Protein AF-A0A9E2F2V8-F1 (afdb_monomer)

Structure (mmCIF, N/CA/C/O backbone):
data_AF-A0A9E2F2V8-F1
#
_entry.id   AF-A0A9E2F2V8-F1
#
loop_
_atom_site.group_PDB
_atom_site.id
_atom_site.type_symbol
_atom_site.label_atom_id
_atom_site.label_alt_id
_atom_site.label_comp_id
_atom_site.label_asym_id
_atom_site.label_entity_id
_atom_site.label_seq_id
_atom_site.pdbx_PDB_ins_code
_atom_site.Cartn_x
_atom_site.Cartn_y
_atom_site.Cartn_z
_atom_site.occupancy
_atom_site.B_iso_or_equiv
_atom_site.auth_seq_id
_atom_site.auth_comp_id
_atom_site.auth_asym_id
_atom_site.auth_atom_id
_atom_site.pdbx_PDB_model_num
ATOM 1 N N . MET A 1 1 ? -25.461 7.984 -14.577 1.00 37.03 1 MET A N 1
ATOM 2 C CA . MET A 1 1 ? -24.268 8.837 -14.387 1.00 37.03 1 MET A CA 1
ATOM 3 C C . MET A 1 1 ? -23.137 7.907 -13.995 1.00 37.03 1 MET A C 1
ATOM 5 O O . MET A 1 1 ? -23.417 7.037 -13.178 1.00 37.03 1 MET A O 1
ATOM 9 N N . PRO A 1 2 ? -21.943 7.967 -14.606 1.00 44.06 2 PRO A N 1
ATOM 10 C CA . PRO A 1 2 ? -20.843 7.149 -14.121 1.00 44.06 2 PRO A CA 1
ATOM 11 C C . PRO A 1 2 ? -20.546 7.614 -12.697 1.00 44.06 2 PRO A C 1
ATOM 13 O O . PRO A 1 2 ? -20.349 8.803 -12.476 1.00 44.06 2 PRO A O 1
ATOM 16 N N . GLU A 1 3 ? -20.622 6.690 -11.750 1.00 52.38 3 GLU A N 1
ATOM 17 C CA . GLU A 1 3 ? -20.303 6.911 -10.344 1.00 52.38 3 GLU A CA 1
ATOM 18 C C . GLU A 1 3 ? -18.912 7.556 -10.260 1.00 52.38 3 GLU A C 1
ATOM 20 O O . GLU A 1 3 ? -17.922 6.991 -10.742 1.00 52.38 3 GLU A O 1
ATOM 25 N N . GLU A 1 4 ? -18.857 8.796 -9.775 1.00 61.03 4 GLU A N 1
ATOM 26 C CA . GLU A 1 4 ? -17.616 9.553 -9.667 1.00 61.03 4 GLU A CA 1
ATOM 27 C C . GLU A 1 4 ? -16.721 8.824 -8.665 1.00 61.03 4 GLU A C 1
ATOM 29 O O . GLU A 1 4 ? -17.039 8.687 -7.485 1.00 61.03 4 GLU A O 1
ATOM 34 N N . LYS A 1 5 ? -15.643 8.220 -9.169 1.00 73.88 5 LYS A N 1
ATOM 35 C CA . LYS A 1 5 ? -14.794 7.354 -8.352 1.00 73.88 5 LYS A CA 1
ATOM 36 C C . LYS A 1 5 ? -14.046 8.217 -7.340 1.00 73.88 5 LYS A C 1
ATOM 38 O O . LYS A 1 5 ? -13.380 9.163 -7.747 1.00 73.88 5 LYS A O 1
ATOM 43 N N . SER A 1 6 ? -14.097 7.827 -6.064 1.00 86.50 6 SER A N 1
ATOM 44 C CA . SER A 1 6 ? -13.379 8.491 -4.965 1.00 86.50 6 SER A CA 1
ATOM 45 C C . SER A 1 6 ? -11.910 8.793 -5.328 1.00 86.50 6 SER A C 1
ATOM 47 O O . SER A 1 6 ? -11.270 7.982 -6.017 1.00 86.50 6 SER A O 1
ATOM 49 N N . PRO A 1 7 ? -11.355 9.939 -4.896 1.00 93.69 7 PRO A N 1
ATOM 50 C CA . PRO A 1 7 ? -9.975 10.304 -5.192 1.00 93.69 7 PRO A CA 1
ATOM 51 C C . PRO A 1 7 ? -8.946 9.376 -4.541 1.00 93.69 7 PRO A C 1
ATOM 53 O O . PRO A 1 7 ? -9.197 8.712 -3.534 1.00 93.69 7 PRO A O 1
ATOM 56 N N . TYR A 1 8 ? -7.741 9.355 -5.113 1.00 96.75 8 TYR A N 1
ATOM 57 C CA . TYR A 1 8 ? -6.613 8.619 -4.551 1.00 96.75 8 TYR A CA 1
ATOM 58 C C . TYR A 1 8 ? -5.894 9.446 -3.491 1.00 96.75 8 TYR A C 1
ATOM 60 O O . TYR A 1 8 ? -5.392 10.525 -3.789 1.00 96.75 8 TYR A O 1
ATOM 68 N N . ILE A 1 9 ? -5.755 8.913 -2.277 1.00 96.81 9 ILE A N 1
ATOM 69 C CA . ILE A 1 9 ? -5.168 9.650 -1.146 1.00 96.81 9 ILE A CA 1
ATOM 70 C C . ILE A 1 9 ? -3.731 10.124 -1.413 1.00 96.81 9 ILE A C 1
ATOM 72 O O . ILE A 1 9 ? -3.330 11.191 -0.958 1.00 96.81 9 ILE A O 1
ATOM 76 N N . GLN A 1 10 ? -2.960 9.367 -2.201 1.00 96.75 10 GLN A N 1
ATOM 77 C CA . GLN A 1 10 ? -1.570 9.681 -2.542 1.00 96.75 10 GLN A CA 1
ATOM 78 C C . GLN A 1 10 ? -1.414 10.977 -3.348 1.00 96.75 10 GLN A C 1
ATOM 80 O O . GLN A 1 10 ? -0.355 11.615 -3.298 1.00 96.75 10 GLN A O 1
ATOM 85 N N . ASP A 1 11 ? -2.456 11.382 -4.075 1.00 95.12 11 ASP A N 1
ATOM 86 C CA . ASP A 1 11 ? -2.439 12.615 -4.860 1.00 95.12 11 ASP A CA 1
ATOM 87 C C . ASP A 1 11 ? -2.514 13.860 -3.948 1.00 95.12 11 ASP A C 1
ATOM 89 O O . ASP A 1 11 ? -2.055 14.929 -4.340 1.00 95.12 11 ASP A O 1
ATOM 93 N N . TYR A 1 12 ? -2.953 13.687 -2.694 1.00 94.69 12 TYR A N 1
ATOM 94 C CA . TYR A 1 12 ? -3.177 14.750 -1.704 1.00 94.69 12 TYR A CA 1
ATOM 95 C C . TYR A 1 12 ? -2.123 14.792 -0.591 1.00 94.69 12 TYR A C 1
ATOM 97 O O . TYR A 1 12 ? -2.220 15.594 0.337 1.00 94.69 12 TYR A O 1
ATOM 105 N N . TYR A 1 13 ? -1.091 13.946 -0.656 1.00 94.12 13 TYR A N 1
ATOM 106 C CA . TYR A 1 13 ? 0.046 14.065 0.258 1.00 94.12 13 TYR A CA 1
ATOM 107 C C . TYR A 1 13 ? 0.843 15.344 -0.023 1.00 94.12 13 TYR A C 1
ATOM 109 O O . TYR A 1 13 ? 1.101 15.673 -1.184 1.00 94.12 13 TYR A O 1
ATOM 117 N N . ALA A 1 14 ? 1.316 16.019 1.025 1.00 92.38 14 ALA A N 1
ATOM 118 C CA . ALA A 1 14 ? 2.299 17.086 0.869 1.00 92.38 14 ALA A CA 1
ATOM 119 C C . ALA A 1 14 ? 3.548 16.584 0.124 1.00 92.38 14 ALA A C 1
ATOM 121 O O . ALA A 1 14 ? 3.914 15.406 0.199 1.00 92.38 14 ALA A O 1
ATOM 122 N N . GLU A 1 15 ? 4.186 17.475 -0.636 1.00 92.44 15 GLU A N 1
ATOM 123 C CA . GLU A 1 15 ? 5.272 17.119 -1.557 1.00 92.44 15 GLU A CA 1
ATOM 124 C C . GLU A 1 15 ? 6.441 16.425 -0.854 1.00 92.44 15 GLU A C 1
ATOM 126 O O . GLU A 1 15 ? 6.948 15.422 -1.351 1.00 92.44 15 GLU A O 1
ATOM 131 N N . ASN A 1 16 ? 6.813 16.874 0.346 1.00 90.88 16 ASN A N 1
ATOM 132 C CA . ASN A 1 16 ? 7.867 16.261 1.160 1.00 90.88 16 ASN A CA 1
ATOM 133 C C . ASN A 1 16 ? 7.583 14.789 1.533 1.00 90.88 16 ASN A C 1
ATOM 135 O O . ASN A 1 16 ? 8.516 14.023 1.757 1.00 90.88 16 ASN A O 1
ATOM 139 N N . PHE A 1 17 ? 6.320 14.353 1.542 1.00 91.31 17 PHE A N 1
ATOM 140 C CA . PHE A 1 17 ? 5.927 12.965 1.817 1.00 91.31 17 PHE A CA 1
ATOM 141 C C . PHE A 1 17 ? 5.608 12.136 0.570 1.00 91.31 17 PHE A C 1
ATOM 143 O O . PHE A 1 17 ? 5.338 10.934 0.671 1.00 91.31 17 PHE A O 1
ATOM 150 N N . ALA A 1 18 ? 5.657 12.745 -0.612 1.00 94.19 18 ALA A N 1
ATOM 151 C CA . ALA A 1 18 ? 5.182 12.159 -1.857 1.00 94.19 18 ALA A CA 1
ATOM 152 C C . ALA A 1 18 ? 6.262 11.396 -2.655 1.00 94.19 18 ALA A C 1
ATOM 154 O O . ALA A 1 18 ? 6.097 11.173 -3.853 1.00 94.19 18 ALA A O 1
ATOM 155 N N . TRP A 1 19 ? 7.336 10.948 -1.993 1.00 96.19 19 TRP A N 1
ATOM 156 C CA . TRP A 1 19 ? 8.531 10.341 -2.614 1.00 96.19 19 TRP A CA 1
ATOM 157 C C . TRP A 1 19 ? 8.702 8.833 -2.372 1.00 96.19 19 TRP A C 1
ATOM 159 O O . TRP A 1 19 ? 9.666 8.231 -2.845 1.00 96.19 19 TRP A O 1
ATOM 169 N N . CYS A 1 20 ? 7.787 8.198 -1.633 1.00 97.25 20 CYS A N 1
ATOM 170 C CA . CYS A 1 20 ? 7.844 6.761 -1.349 1.00 97.25 20 CYS A CA 1
ATOM 171 C C . CYS A 1 20 ? 8.018 5.933 -2.637 1.00 97.25 20 CYS A C 1
ATOM 173 O O . CYS A 1 20 ? 7.282 6.140 -3.599 1.00 97.25 20 CYS A O 1
ATOM 175 N N . TYR A 1 21 ? 8.935 4.958 -2.631 1.00 98.00 21 TYR A N 1
ATOM 176 C CA . TYR A 1 21 ? 9.145 4.063 -3.776 1.00 98.00 21 TYR A CA 1
ATOM 177 C C . TYR A 1 21 ? 7.866 3.320 -4.182 1.00 98.00 21 TYR A C 1
ATOM 179 O O . TYR A 1 21 ? 7.619 3.118 -5.362 1.00 98.00 21 TYR A O 1
ATOM 187 N N . GLY A 1 22 ? 7.013 2.946 -3.227 1.00 98.12 22 GLY A N 1
ATOM 188 C CA . GLY A 1 22 ? 5.760 2.267 -3.539 1.00 98.12 22 GLY A CA 1
ATOM 189 C C . GLY A 1 22 ? 4.655 3.211 -4.015 1.00 98.12 22 GLY A C 1
ATOM 190 O O . GLY A 1 22 ? 4.096 3.003 -5.083 1.00 98.12 22 GLY A O 1
ATOM 191 N N . CYS A 1 23 ? 4.318 4.252 -3.252 1.00 97.94 23 CYS A N 1
ATOM 192 C CA . CYS A 1 23 ? 3.099 5.044 -3.481 1.00 97.94 23 CYS A CA 1
ATOM 193 C C . CYS A 1 23 ? 3.328 6.539 -3.758 1.00 97.94 23 CYS A C 1
ATOM 195 O O . CYS A 1 23 ? 2.373 7.285 -3.959 1.00 97.94 23 CYS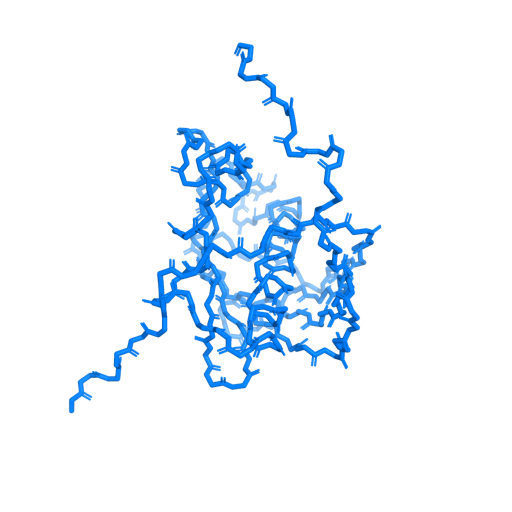 A O 1
ATOM 197 N N . GLY A 1 24 ? 4.578 7.005 -3.756 1.00 97.12 24 GLY A N 1
ATOM 198 C CA . GLY A 1 24 ? 4.902 8.415 -3.943 1.00 97.12 24 GLY A CA 1
ATOM 199 C C . GLY A 1 24 ? 4.675 8.873 -5.381 1.00 97.12 24 GLY A C 1
ATOM 200 O O . GLY A 1 24 ? 5.252 8.306 -6.305 1.00 97.12 24 GLY A O 1
ATOM 201 N N . ARG A 1 25 ? 3.864 9.918 -5.590 1.00 96.62 25 ARG A N 1
ATOM 202 C CA . ARG A 1 25 ? 3.621 10.482 -6.932 1.00 96.62 25 ARG A CA 1
ATOM 203 C C . ARG A 1 25 ? 4.836 11.209 -7.520 1.00 96.62 25 ARG A C 1
ATOM 205 O O . ARG A 1 25 ? 4.904 11.357 -8.731 1.00 96.62 25 ARG A O 1
ATOM 212 N N . LEU A 1 26 ? 5.773 11.658 -6.680 1.00 97.38 26 LEU A N 1
ATOM 213 C CA . LEU A 1 26 ? 6.957 12.413 -7.102 1.00 97.38 26 LEU A CA 1
ATOM 214 C C . LEU A 1 26 ? 8.187 11.526 -7.341 1.00 97.38 26 LEU A C 1
ATOM 216 O O . LEU A 1 26 ? 9.189 12.016 -7.846 1.00 97.38 26 LEU A O 1
ATOM 220 N N . ASN A 1 27 ? 8.136 10.230 -7.014 1.00 97.81 27 ASN A N 1
ATOM 221 C CA . ASN A 1 27 ? 9.266 9.329 -7.245 1.00 97.81 27 ASN A CA 1
ATOM 222 C C . ASN A 1 27 ? 9.275 8.819 -8.698 1.00 97.81 27 ASN A C 1
ATOM 224 O O . ASN A 1 27 ? 8.472 7.944 -9.002 1.00 97.81 27 ASN A O 1
ATOM 228 N N . PRO A 1 28 ? 10.186 9.262 -9.584 1.00 97.00 28 PRO A N 1
ATOM 229 C CA . PRO A 1 28 ? 10.155 8.898 -11.008 1.00 97.00 28 PRO A CA 1
ATOM 230 C C . PRO A 1 28 ? 10.386 7.403 -11.279 1.00 97.00 28 PRO A C 1
ATOM 232 O O . PRO A 1 28 ? 10.096 6.916 -12.369 1.00 97.00 28 PRO A O 1
ATOM 235 N N . HIS A 1 29 ? 10.912 6.668 -10.298 1.00 95.88 29 HIS A N 1
ATOM 236 C CA . HIS A 1 29 ? 11.156 5.229 -10.384 1.00 95.88 29 HIS A CA 1
ATOM 237 C C . HIS A 1 29 ? 10.164 4.412 -9.548 1.00 95.88 29 HIS A C 1
ATOM 239 O O . HIS A 1 29 ? 10.308 3.191 -9.439 1.00 95.88 29 HIS A O 1
ATOM 245 N N . GLY A 1 30 ? 9.173 5.075 -8.949 1.00 96.69 30 GLY A N 1
ATOM 246 C CA . GLY A 1 30 ? 8.227 4.458 -8.042 1.00 96.69 30 GLY A CA 1
ATOM 247 C C . GLY A 1 30 ? 7.253 3.498 -8.724 1.00 96.69 30 GLY A C 1
ATOM 248 O O . GLY A 1 30 ? 7.081 3.467 -9.943 1.00 96.69 30 GLY A O 1
ATOM 249 N N . LEU A 1 31 ? 6.587 2.697 -7.900 1.00 98.12 31 LEU A N 1
ATOM 250 C CA . LEU A 1 31 ? 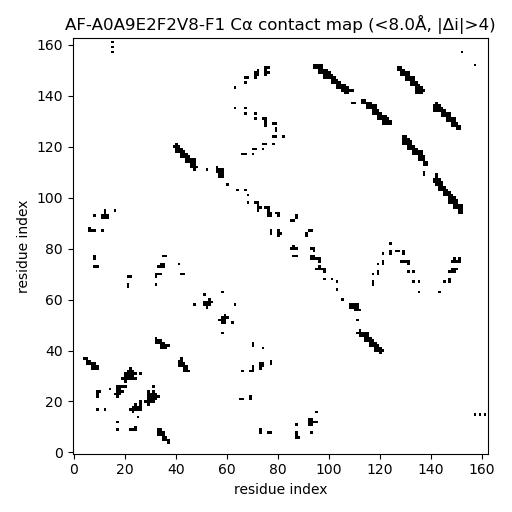5.493 1.817 -8.307 1.00 98.12 31 LEU A CA 1
ATOM 251 C C . LEU A 1 31 ? 4.177 2.596 -8.459 1.00 98.12 31 LEU A C 1
ATOM 253 O O . LEU A 1 31 ? 3.276 2.139 -9.152 1.00 98.12 31 LEU A O 1
ATOM 257 N N . HIS A 1 32 ? 4.080 3.778 -7.843 1.00 98.25 32 HIS A N 1
ATOM 258 C CA . HIS A 1 32 ? 2.922 4.673 -7.882 1.00 98.25 32 HIS A CA 1
ATOM 259 C C . HIS A 1 32 ? 1.595 3.998 -7.511 1.00 98.25 32 HIS A C 1
ATOM 261 O O . HIS A 1 32 ? 0.560 4.227 -8.137 1.00 98.25 32 HIS A O 1
ATOM 267 N N . PHE A 1 33 ? 1.610 3.172 -6.466 1.00 98.62 33 PHE A N 1
ATOM 268 C CA . PHE A 1 33 ? 0.395 2.599 -5.903 1.00 98.62 33 PHE A CA 1
ATOM 269 C C . PHE A 1 33 ? -0.571 3.694 -5.460 1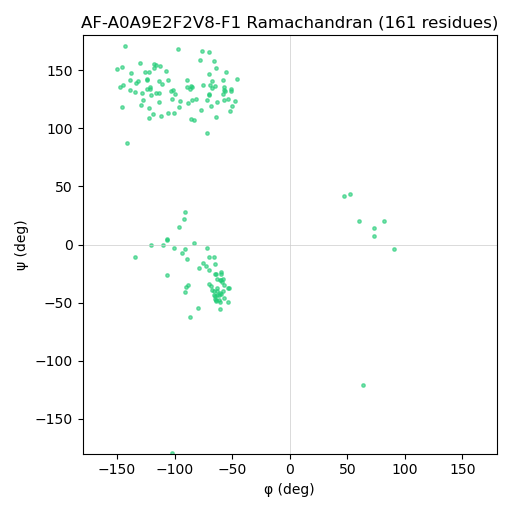.00 98.62 33 PHE A C 1
ATOM 271 O O . PHE A 1 33 ? -0.201 4.596 -4.706 1.00 98.62 33 PHE A O 1
ATOM 278 N N . LYS A 1 34 ? -1.826 3.573 -5.895 1.00 98.12 34 LYS A N 1
ATOM 279 C CA . LYS A 1 34 ? -2.892 4.516 -5.572 1.00 98.12 34 LYS A CA 1
ATOM 280 C C . LYS A 1 34 ? -4.039 3.825 -4.846 1.00 98.12 34 LYS A C 1
ATOM 282 O O . LYS A 1 34 ? -4.540 2.795 -5.294 1.00 98.12 34 LYS A O 1
ATOM 287 N N . THR A 1 35 ? -4.449 4.382 -3.716 1.00 98.62 35 THR A N 1
ATOM 288 C CA . THR A 1 35 ? -5.465 3.830 -2.815 1.00 98.62 35 THR A CA 1
ATOM 289 C C . THR A 1 35 ? -6.595 4.828 -2.665 1.00 98.62 35 THR A C 1
ATOM 291 O O . THR A 1 35 ? -6.351 6.016 -2.468 1.00 98.62 35 THR A O 1
ATOM 294 N N . ARG A 1 36 ? -7.829 4.346 -2.762 1.00 98.00 36 ARG A N 1
ATOM 295 C CA . ARG A 1 36 ? -9.051 5.138 -2.575 1.00 98.00 36 ARG A CA 1
ATOM 296 C C . ARG A 1 36 ? -10.114 4.313 -1.867 1.00 98.00 36 ARG A C 1
ATOM 298 O O . ARG A 1 36 ? -9.953 3.096 -1.753 1.00 98.00 36 ARG A O 1
ATOM 305 N N . TRP A 1 37 ? -11.204 4.955 -1.463 1.00 97.75 37 TRP A N 1
ATOM 306 C CA . TRP A 1 37 ? -12.416 4.251 -1.052 1.00 97.75 37 TRP A CA 1
ATOM 307 C C . TRP A 1 37 ? -13.111 3.580 -2.248 1.00 97.75 37 TRP A C 1
ATOM 309 O O . TRP A 1 37 ? -13.085 4.090 -3.371 1.00 97.75 37 TRP A O 1
ATOM 319 N N . ASP A 1 38 ? -13.731 2.436 -1.984 1.00 96.62 38 ASP A N 1
ATOM 320 C CA . ASP A 1 38 ? -14.640 1.692 -2.857 1.00 96.62 38 ASP A CA 1
ATOM 321 C C . ASP A 1 38 ? -15.767 1.135 -1.971 1.00 96.62 38 ASP A C 1
ATOM 323 O O . ASP A 1 38 ? -15.651 0.065 -1.368 1.00 96.62 38 ASP A O 1
ATOM 327 N N . GLY A 1 39 ? -16.816 1.942 -1.782 1.00 94.50 39 GLY A N 1
ATOM 328 C CA . GLY A 1 39 ? -17.834 1.701 -0.759 1.00 94.50 39 GLY A CA 1
ATOM 329 C C . GLY A 1 39 ? -17.251 1.771 0.658 1.00 94.50 39 GLY A C 1
ATOM 330 O O . GLY A 1 39 ? -16.710 2.799 1.070 1.00 94.50 39 GLY A O 1
ATOM 331 N N . GLU A 1 40 ? -17.377 0.677 1.410 1.00 94.31 40 GLU A N 1
ATOM 332 C CA . GLU A 1 40 ? -16.836 0.543 2.772 1.00 94.31 40 GLU A CA 1
ATOM 333 C C . GLU A 1 40 ? -15.400 -0.008 2.806 1.00 94.31 40 GLU A C 1
ATOM 335 O O . GLU A 1 40 ? -14.731 0.055 3.840 1.00 94.31 40 GLU A O 1
ATOM 340 N N . GLU A 1 41 ? -14.908 -0.532 1.680 1.00 97.94 41 GLU A N 1
ATOM 341 C CA . GLU A 1 41 ? -13.543 -1.031 1.541 1.00 97.94 41 GLU A CA 1
ATOM 342 C C . GLU A 1 41 ? -12.642 0.031 0.898 1.00 97.94 41 GLU A C 1
ATOM 344 O O . GLU A 1 41 ? -13.079 1.044 0.353 1.00 97.94 41 GLU A O 1
ATOM 349 N N . THR A 1 42 ? -11.341 -0.212 0.950 1.00 98.62 42 THR A N 1
ATOM 350 C CA . THR A 1 42 ? -10.345 0.537 0.184 1.00 98.62 42 THR A CA 1
ATOM 351 C C . THR A 1 42 ? -9.820 -0.331 -0.944 1.00 98.62 42 THR A C 1
ATOM 353 O O . THR A 1 42 ? -9.736 -1.548 -0.800 1.00 98.62 42 THR A O 1
ATOM 356 N N . VAL A 1 43 ? -9.438 0.279 -2.066 1.00 98.69 43 VAL A N 1
ATOM 357 C CA . VAL A 1 43 ? -8.938 -0.456 -3.234 1.00 98.69 43 VAL A CA 1
ATOM 358 C C . VAL A 1 43 ? -7.664 0.161 -3.802 1.00 98.69 43 VAL A C 1
ATOM 360 O O . VAL A 1 43 ? -7.547 1.382 -3.936 1.00 98.69 43 VAL A O 1
ATOM 363 N N . THR A 1 44 ? -6.718 -0.695 -4.184 1.00 98.75 44 THR A N 1
ATOM 364 C CA . THR A 1 44 ? -5.576 -0.356 -5.041 1.00 98.75 44 THR A CA 1
ATOM 365 C C . THR A 1 44 ? -5.498 -1.345 -6.189 1.00 98.75 44 THR A C 1
ATOM 367 O O . THR A 1 44 ? -5.508 -2.552 -5.971 1.00 98.75 44 THR A O 1
ATOM 370 N N . ARG A 1 45 ? -5.383 -0.834 -7.417 1.00 98.31 45 ARG A N 1
ATOM 371 C CA . ARG A 1 45 ? -5.165 -1.651 -8.614 1.00 98.31 45 ARG A CA 1
ATOM 372 C C . ARG A 1 45 ? -3.777 -1.411 -9.164 1.00 98.31 45 ARG A C 1
ATOM 374 O O . ARG A 1 45 ? -3.339 -0.263 -9.232 1.00 98.31 45 ARG A O 1
ATOM 381 N N . TYR A 1 46 ? -3.109 -2.479 -9.574 1.00 98.38 46 TYR A N 1
ATOM 382 C CA . TYR A 1 46 ? -1.757 -2.393 -10.097 1.00 98.38 46 TYR A CA 1
ATOM 383 C C . TYR A 1 46 ? -1.489 -3.436 -11.178 1.00 98.38 46 TYR A C 1
ATOM 385 O O . TYR A 1 46 ? -1.840 -4.599 -11.012 1.00 98.38 46 TYR A O 1
ATOM 393 N N . MET A 1 47 ? -0.846 -3.021 -12.269 1.00 97.69 47 MET A N 1
ATOM 394 C CA . MET A 1 47 ? -0.353 -3.918 -13.313 1.00 97.69 47 MET A CA 1
ATOM 395 C C . MET A 1 47 ? 1.155 -4.121 -13.104 1.00 97.69 47 MET A C 1
ATOM 397 O O . MET A 1 47 ? 1.914 -3.160 -13.256 1.00 97.69 47 MET A O 1
ATOM 401 N N . PRO A 1 48 ? 1.614 -5.333 -12.746 1.00 97.12 48 PRO A N 1
ATOM 402 C CA . PRO A 1 48 ? 3.035 -5.629 -12.621 1.00 97.12 48 PRO A CA 1
ATOM 403 C C . PRO A 1 48 ? 3.800 -5.353 -13.921 1.00 97.12 48 PRO A C 1
ATOM 405 O O . PRO A 1 48 ? 3.368 -5.745 -15.004 1.00 97.12 48 PRO A O 1
ATOM 408 N N . ARG A 1 49 ? 4.963 -4.703 -13.805 1.00 96.19 49 ARG A N 1
ATOM 409 C CA . ARG A 1 49 ? 5.916 -4.523 -14.909 1.00 96.19 49 ARG A CA 1
ATOM 410 C C . ARG A 1 49 ? 6.723 -5.809 -15.147 1.00 96.19 49 ARG A C 1
ATOM 412 O O . ARG A 1 49 ? 6.854 -6.604 -14.214 1.00 96.19 49 ARG A O 1
ATOM 419 N N . PRO A 1 50 ? 7.317 -6.003 -16.340 1.00 95.19 50 PRO A N 1
ATOM 420 C CA . PRO A 1 50 ? 8.138 -7.179 -16.636 1.00 95.19 50 PRO A CA 1
ATOM 421 C C . PRO A 1 50 ? 9.276 -7.420 -15.634 1.00 95.19 50 PRO A C 1
ATOM 423 O O . PRO A 1 50 ? 9.518 -8.567 -15.25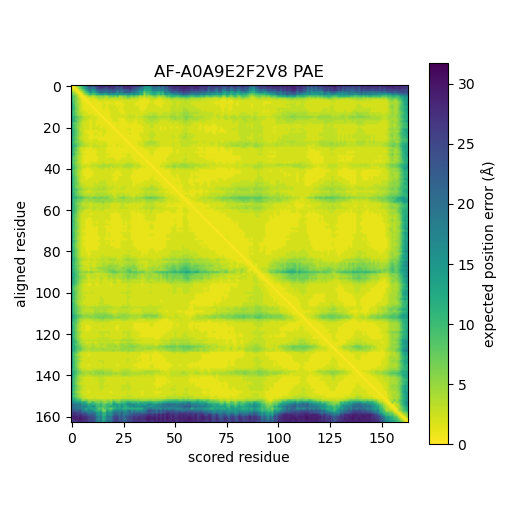9 1.00 95.19 50 PRO A O 1
ATOM 426 N N . GLU A 1 51 ? 9.928 -6.363 -15.132 1.00 95.75 51 GLU A N 1
ATOM 427 C CA . GLU A 1 51 ? 10.981 -6.494 -14.114 1.00 95.75 51 GLU A CA 1
ATOM 428 C C . GLU A 1 51 ? 10.484 -7.010 -12.751 1.00 95.75 51 GLU A C 1
ATOM 430 O O . GLU A 1 51 ? 11.291 -7.379 -11.904 1.00 95.75 51 GLU A O 1
ATOM 435 N N . HIS A 1 52 ? 9.168 -7.091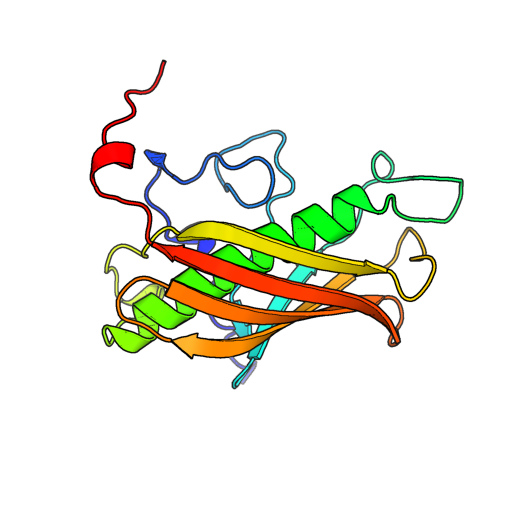 -12.525 1.00 97.06 52 HIS A N 1
ATOM 436 C CA . HIS A 1 52 ? 8.587 -7.640 -11.299 1.00 97.06 52 HIS A CA 1
ATOM 437 C C . HIS A 1 52 ? 8.312 -9.153 -11.383 1.00 97.06 52 HIS A C 1
ATOM 439 O O . HIS A 1 52 ? 7.427 -9.681 -10.701 1.00 97.06 52 HIS A O 1
ATOM 445 N N . THR A 1 53 ? 9.087 -9.865 -12.191 1.00 96.62 53 THR A N 1
ATOM 446 C CA . THR A 1 53 ? 9.012 -11.321 -12.337 1.00 96.62 53 THR A CA 1
ATOM 447 C C . THR A 1 53 ? 9.855 -12.017 -11.262 1.00 96.62 53 THR A C 1
ATOM 449 O O . THR A 1 53 ? 10.987 -11.614 -11.015 1.00 96.62 53 THR A O 1
ATOM 452 N N . ALA A 1 54 ? 9.335 -13.078 -10.636 1.00 95.75 54 ALA A N 1
ATOM 453 C CA . ALA A 1 54 ? 10.149 -13.998 -9.825 1.00 95.75 54 ALA A CA 1
ATOM 454 C C . ALA A 1 54 ? 10.759 -15.098 -10.699 1.00 95.75 54 ALA A C 1
ATOM 456 O O . ALA A 1 54 ? 11.972 -15.209 -10.832 1.00 95.75 54 ALA A O 1
ATOM 457 N N . ILE A 1 55 ? 9.888 -15.895 -11.314 1.00 94.06 55 ILE A N 1
ATOM 458 C CA . ILE A 1 55 ? 10.208 -16.891 -12.339 1.00 94.06 55 ILE A CA 1
ATOM 459 C C . ILE A 1 55 ? 9.252 -16.671 -13.517 1.00 94.06 55 ILE A C 1
ATOM 461 O O . ILE A 1 55 ? 8.181 -16.093 -13.304 1.00 94.06 55 ILE A O 1
ATOM 465 N N . PRO A 1 56 ? 9.597 -17.095 -14.747 1.00 94.75 56 PRO A N 1
ATOM 466 C CA . PRO A 1 56 ? 8.766 -16.841 -15.921 1.00 94.75 56 PRO A CA 1
ATOM 467 C C . PRO A 1 56 ? 7.288 -17.183 -15.686 1.00 94.75 56 PRO A C 1
ATOM 469 O O . PRO A 1 56 ? 6.955 -18.303 -15.303 1.00 94.75 56 PRO A O 1
ATOM 472 N N . GLY A 1 57 ? 6.413 -16.195 -15.894 1.00 95.25 57 GLY A N 1
ATOM 473 C CA . GLY A 1 57 ? 4.966 -16.322 -15.697 1.00 95.25 57 GLY A CA 1
ATOM 474 C C . GLY A 1 57 ? 4.442 -15.957 -14.304 1.00 95.25 57 GLY A C 1
ATOM 475 O O . GLY A 1 57 ? 3.225 -15.929 -14.137 1.00 95.25 57 GLY A O 1
ATOM 476 N N . PHE A 1 58 ? 5.300 -15.628 -13.329 1.00 97.81 58 PHE A N 1
ATOM 477 C CA . PHE A 1 58 ? 4.880 -15.334 -11.953 1.00 97.81 58 PHE A CA 1
ATOM 478 C C . PHE A 1 58 ? 5.496 -14.055 -11.379 1.00 97.81 58 PHE A C 1
ATOM 480 O O . PHE A 1 58 ? 6.683 -13.771 -11.551 1.00 97.81 58 PHE A O 1
ATOM 487 N N . VAL A 1 59 ? 4.684 -13.308 -10.632 1.00 97.88 59 VAL A N 1
ATOM 488 C CA . VAL A 1 59 ? 5.076 -12.065 -9.951 1.00 97.88 59 VAL A CA 1
ATOM 489 C C . VAL A 1 59 ? 5.922 -12.371 -8.713 1.00 97.88 59 VAL A C 1
ATOM 491 O O . VAL A 1 59 ? 5.586 -13.272 -7.942 1.00 97.88 59 VAL A O 1
ATOM 494 N N . TYR A 1 60 ? 7.001 -11.614 -8.476 1.00 97.56 60 TYR A N 1
ATOM 495 C CA . TYR A 1 60 ? 7.807 -11.802 -7.264 1.00 97.56 60 TYR A CA 1
ATOM 496 C C . TYR A 1 60 ? 7.063 -11.357 -6.000 1.00 97.56 60 TYR A C 1
ATOM 498 O O . TYR A 1 60 ? 6.430 -10.302 -5.957 1.00 97.56 60 TYR A O 1
ATOM 506 N N . GLY A 1 61 ? 7.174 -12.156 -4.934 1.00 97.88 61 GLY A N 1
ATOM 507 C CA . GLY A 1 61 ? 6.404 -11.955 -3.701 1.00 97.88 61 GLY A CA 1
ATOM 508 C C . GLY A 1 61 ? 6.648 -10.608 -3.017 1.00 97.88 61 GLY A C 1
ATOM 509 O O . GLY A 1 61 ? 5.733 -10.039 -2.426 1.00 97.88 61 GLY A O 1
ATOM 510 N N . GLY A 1 62 ? 7.848 -10.044 -3.153 1.00 98.31 62 GLY A N 1
ATOM 511 C CA . GLY A 1 62 ? 8.152 -8.724 -2.608 1.00 98.31 62 GLY A CA 1
ATOM 512 C C . GLY A 1 62 ? 7.317 -7.599 -3.234 1.00 98.31 62 GLY A C 1
ATOM 513 O O . GLY A 1 62 ? 6.980 -6.668 -2.515 1.00 98.31 62 GLY A O 1
ATOM 514 N N . LEU A 1 63 ? 6.888 -7.698 -4.504 1.00 98.56 63 LEU A N 1
ATOM 515 C CA . LEU A 1 63 ? 5.977 -6.713 -5.104 1.00 98.56 63 LEU A CA 1
ATOM 516 C C . LEU A 1 63 ? 4.617 -6.753 -4.415 1.00 98.56 63 LEU A C 1
ATOM 518 O O . LEU A 1 63 ? 4.036 -5.712 -4.127 1.00 98.56 63 LEU A O 1
ATOM 522 N N . LEU A 1 64 ? 4.114 -7.961 -4.152 1.00 98.69 64 LEU A N 1
ATOM 523 C CA . LEU A 1 64 ? 2.829 -8.170 -3.488 1.00 98.69 64 LEU A CA 1
ATOM 524 C C . LEU A 1 64 ? 2.882 -7.663 -2.044 1.00 98.69 64 LEU A C 1
ATOM 526 O O . LEU A 1 64 ? 1.949 -7.005 -1.594 1.00 98.69 64 LEU A O 1
ATOM 530 N N . ALA A 1 65 ? 3.997 -7.899 -1.345 1.00 98.75 65 ALA A N 1
ATOM 531 C CA . ALA A 1 65 ? 4.233 -7.332 -0.022 1.00 98.75 65 ALA A CA 1
ATOM 532 C C . ALA A 1 65 ? 4.311 -5.796 -0.065 1.00 98.75 65 ALA A C 1
ATOM 534 O O . ALA A 1 65 ? 3.680 -5.141 0.757 1.00 98.75 65 ALA A O 1
ATOM 535 N N . SER A 1 66 ? 5.004 -5.205 -1.048 1.00 98.69 66 SER A N 1
ATOM 536 C CA . SER A 1 66 ? 5.043 -3.746 -1.239 1.00 98.69 66 SER A CA 1
ATOM 537 C C . SER A 1 66 ? 3.670 -3.157 -1.571 1.00 98.69 66 SER A C 1
ATOM 539 O O . SER A 1 66 ? 3.337 -2.072 -1.095 1.00 98.69 66 SER A O 1
ATOM 541 N N . LEU A 1 67 ? 2.857 -3.863 -2.362 1.00 98.88 67 LEU A N 1
ATOM 542 C CA . LEU A 1 67 ? 1.480 -3.477 -2.651 1.00 98.88 67 LEU A CA 1
ATOM 543 C C . LEU A 1 67 ? 0.635 -3.501 -1.371 1.00 98.88 67 LEU A C 1
ATOM 545 O O . LEU A 1 67 ? -0.034 -2.512 -1.086 1.00 98.88 67 LEU A O 1
ATOM 549 N N . ALA A 1 68 ? 0.705 -4.574 -0.575 1.00 98.88 68 ALA A N 1
ATOM 550 C CA . ALA A 1 68 ? 0.010 -4.669 0.712 1.00 98.88 68 ALA A CA 1
ATOM 551 C C . ALA A 1 68 ? 0.446 -3.569 1.696 1.00 98.88 68 ALA A C 1
ATOM 553 O O . ALA A 1 68 ? -0.398 -2.955 2.347 1.00 98.88 68 ALA A O 1
ATOM 554 N N . ASP A 1 69 ? 1.746 -3.288 1.773 1.00 98.88 69 ASP A N 1
ATOM 555 C CA . ASP A 1 69 ? 2.334 -2.245 2.616 1.00 98.88 69 ASP A CA 1
ATOM 556 C C . ASP A 1 69 ? 1.799 -0.847 2.261 1.00 98.88 69 ASP A C 1
ATOM 558 O O . ASP A 1 69 ? 1.209 -0.132 3.077 1.00 98.88 69 ASP A O 1
ATOM 562 N N . CYS A 1 70 ? 1.938 -0.462 0.995 1.00 98.69 70 CYS A N 1
ATOM 563 C CA . CYS A 1 70 ? 1.505 0.850 0.534 1.00 98.69 70 CYS A CA 1
ATOM 564 C C . CYS A 1 70 ? -0.013 1.007 0.543 1.00 98.69 70 CYS A C 1
ATOM 566 O O . CYS A 1 70 ? -0.499 2.091 0.870 1.00 98.69 70 CYS A O 1
ATOM 568 N N . HIS A 1 71 ? -0.748 -0.062 0.236 1.00 98.88 71 HIS A N 1
ATOM 569 C CA . HIS A 1 71 ? -2.194 -0.094 0.392 1.00 98.88 71 HIS A CA 1
ATOM 570 C C . HIS A 1 71 ? -2.579 0.130 1.858 1.00 98.88 71 HIS A C 1
ATOM 572 O O . HIS A 1 71 ? -3.334 1.050 2.136 1.00 98.88 71 HIS A O 1
ATOM 578 N N . THR A 1 72 ? -1.963 -0.589 2.804 1.00 98.81 72 THR A N 1
ATOM 579 C CA . THR A 1 72 ? -2.191 -0.419 4.251 1.00 98.81 72 THR A CA 1
ATOM 580 C C . THR A 1 72 ? -1.999 1.032 4.692 1.00 98.81 72 THR A C 1
ATOM 582 O O . THR A 1 72 ? -2.864 1.593 5.364 1.00 98.81 72 THR A O 1
ATOM 585 N N . THR A 1 73 ? -0.893 1.681 4.308 1.00 98.50 73 THR A N 1
ATOM 586 C CA . THR A 1 73 ? -0.660 3.083 4.707 1.00 98.50 73 THR A CA 1
ATOM 587 C C . THR A 1 73 ? -1.605 4.068 4.024 1.00 98.50 73 THR A C 1
ATOM 589 O O . THR A 1 73 ? -1.991 5.053 4.652 1.00 98.50 73 THR A O 1
ATOM 592 N N . GLY A 1 74 ? -2.003 3.811 2.774 1.00 98.38 74 GLY A N 1
ATOM 593 C CA . GLY A 1 74 ? -3.023 4.592 2.073 1.00 98.38 74 GLY A CA 1
ATOM 594 C C . GLY A 1 74 ? -4.398 4.462 2.732 1.00 98.38 74 GLY A C 1
ATOM 595 O O . GLY A 1 74 ? -5.044 5.466 3.018 1.00 98.38 74 GLY A O 1
ATOM 596 N N . SER A 1 75 ? -4.812 3.240 3.060 1.00 98.69 75 SER A N 1
ATOM 597 C CA . SER A 1 75 ? -6.059 2.952 3.770 1.00 98.69 75 SER A CA 1
ATOM 598 C C . SER A 1 75 ? -6.065 3.554 5.173 1.00 98.69 75 SER A C 1
ATOM 600 O O . SER A 1 75 ? -7.059 4.147 5.583 1.00 98.69 75 SER A O 1
ATOM 602 N N . GLY A 1 76 ? -4.938 3.492 5.889 1.00 98.38 76 GLY A N 1
ATOM 603 C CA . GLY A 1 76 ? -4.772 4.166 7.176 1.00 98.38 76 GLY A CA 1
ATOM 604 C C . GLY A 1 76 ? -4.917 5.685 7.074 1.00 98.38 76 GLY A C 1
ATOM 605 O O . GLY A 1 76 ? -5.614 6.292 7.883 1.00 98.38 76 GLY A O 1
ATOM 606 N N . ALA A 1 77 ? -4.316 6.301 6.052 1.00 97.69 77 ALA A N 1
ATOM 607 C CA . ALA A 1 77 ? -4.465 7.729 5.792 1.00 97.69 77 ALA A CA 1
ATOM 608 C C .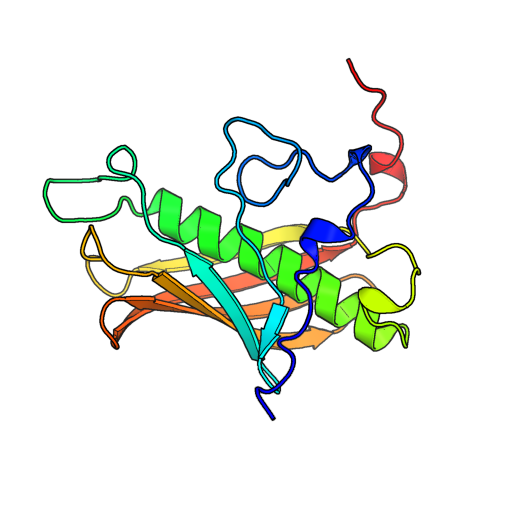 ALA A 1 77 ? -5.926 8.111 5.499 1.00 97.69 77 ALA A C 1
ATOM 610 O O . ALA A 1 77 ? -6.451 9.026 6.131 1.00 97.69 77 ALA A O 1
ATOM 611 N N . LEU A 1 78 ? -6.600 7.368 4.616 1.00 97.94 78 LEU A N 1
ATOM 612 C CA . LEU A 1 78 ? -8.021 7.554 4.305 1.00 97.94 78 LEU A CA 1
ATOM 613 C C . LEU A 1 78 ? -8.905 7.434 5.552 1.00 97.94 78 LEU A C 1
ATOM 615 O O . LEU A 1 78 ? -9.766 8.282 5.781 1.00 97.94 78 LEU A O 1
ATOM 619 N N . ALA A 1 79 ? -8.681 6.407 6.374 1.00 98.06 79 ALA A N 1
ATOM 620 C CA . ALA A 1 79 ? -9.452 6.165 7.588 1.00 98.06 79 ALA A CA 1
ATOM 621 C C . ALA A 1 79 ? -9.260 7.275 8.629 1.00 98.06 79 ALA A C 1
ATOM 623 O O . ALA A 1 79 ? -10.240 7.750 9.197 1.00 98.06 79 ALA A O 1
ATOM 624 N N . LEU A 1 80 ? -8.022 7.728 8.854 1.00 97.19 80 LEU A N 1
ATOM 625 C CA . LEU A 1 80 ? -7.742 8.823 9.789 1.00 97.19 80 LEU A CA 1
ATOM 626 C C . LEU A 1 80 ? -8.305 10.158 9.302 1.00 97.19 80 LEU A C 1
ATOM 628 O O . LEU A 1 80 ? -8.806 10.932 10.112 1.00 97.19 80 LEU A O 1
ATOM 632 N N . HIS A 1 81 ? -8.228 10.432 8.000 1.00 95.69 81 HIS A N 1
ATOM 633 C CA . HIS A 1 81 ? -8.781 11.654 7.424 1.00 95.69 81 HIS A CA 1
ATOM 634 C C . HIS A 1 81 ? -10.307 11.681 7.580 1.00 95.69 81 HIS A C 1
ATOM 636 O O . HIS A 1 81 ? -10.852 12.629 8.144 1.00 95.69 81 HIS A O 1
ATOM 642 N N . LYS A 1 82 ? -10.974 10.567 7.237 1.00 95.69 82 LYS A N 1
ATOM 643 C CA . LYS A 1 82 ? -12.420 10.394 7.423 1.00 95.69 82 LYS A CA 1
ATOM 644 C C . LYS A 1 82 ? -12.834 10.491 8.893 1.00 95.69 82 LYS A C 1
ATOM 646 O O . LYS A 1 82 ? -13.827 11.138 9.202 1.00 95.69 82 LYS A O 1
ATOM 651 N N . ALA A 1 83 ? -12.069 9.895 9.810 1.00 95.44 83 ALA A N 1
ATOM 652 C CA . ALA A 1 83 ? -12.327 9.982 11.251 1.00 95.44 83 ALA A CA 1
ATOM 653 C C . ALA A 1 83 ? -12.170 11.409 11.807 1.00 95.44 83 ALA A C 1
ATOM 655 O O . ALA A 1 83 ? -12.803 11.745 12.805 1.00 95.44 83 ALA A O 1
ATOM 656 N N . ALA A 1 84 ? -11.363 12.252 11.157 1.00 94.19 84 ALA A N 1
ATOM 657 C CA . ALA A 1 84 ? -11.253 13.677 11.457 1.00 94.19 84 ALA A CA 1
ATOM 658 C C . ALA A 1 84 ? -12.354 14.529 10.792 1.00 94.19 84 ALA A C 1
ATOM 660 O O . ALA A 1 84 ? -12.357 15.743 10.967 1.00 94.19 84 ALA A O 1
ATOM 661 N N . GLY A 1 85 ? -13.289 13.914 10.058 1.00 95.12 85 GLY A N 1
ATOM 662 C CA . GLY A 1 85 ? -14.374 14.611 9.367 1.00 95.12 85 GLY A CA 1
ATOM 663 C C . GLY A 1 85 ? -13.980 15.203 8.014 1.00 95.12 85 GLY A C 1
ATOM 664 O O . GLY A 1 85 ? -14.669 16.105 7.549 1.00 95.12 85 GLY A O 1
ATOM 665 N N . HIS A 1 86 ? -12.897 14.713 7.402 1.00 94.62 86 HIS A N 1
ATOM 666 C CA . HIS A 1 86 ? -12.387 15.212 6.126 1.00 94.62 86 HIS A CA 1
ATOM 667 C C . HIS A 1 86 ? -12.301 14.116 5.055 1.00 94.62 86 HIS A C 1
ATOM 669 O O . HIS A 1 86 ? -12.020 12.947 5.339 1.00 94.62 86 HIS A O 1
ATOM 675 N N . LEU A 1 87 ? -12.494 14.514 3.804 1.00 90.88 87 LEU A N 1
ATOM 676 C CA . LEU A 1 87 ? -12.238 13.747 2.589 1.00 90.88 87 LEU A CA 1
ATOM 677 C C . LEU A 1 87 ? -11.073 14.377 1.805 1.00 90.88 87 LEU A C 1
ATOM 679 O O . LEU A 1 87 ? -10.834 15.575 1.946 1.00 90.88 87 LEU A O 1
ATOM 683 N N . PRO A 1 88 ? -10.331 13.602 0.985 1.00 89.62 88 PRO A N 1
ATOM 684 C CA . PRO A 1 88 ? -9.164 14.129 0.269 1.00 89.62 88 PRO A CA 1
ATOM 685 C C . PRO A 1 88 ? -9.460 15.405 -0.538 1.00 89.62 88 PRO A C 1
ATOM 687 O O . PRO A 1 88 ? -8.649 16.325 -0.580 1.00 89.62 88 PRO A O 1
ATOM 690 N N . GLU A 1 89 ? -10.639 15.482 -1.149 1.00 87.94 89 GLU A N 1
ATOM 691 C CA . GLU A 1 89 ? -11.107 16.614 -1.946 1.00 87.94 89 GLU A CA 1
ATOM 692 C C . GLU A 1 89 ? -11.431 17.893 -1.149 1.00 87.94 89 GLU A C 1
ATOM 694 O O . GLU A 1 89 ? -11.558 18.953 -1.761 1.00 87.94 89 GLU A O 1
ATOM 699 N N . ASP A 1 90 ? -11.488 17.845 0.186 1.00 88.88 90 ASP A N 1
ATOM 700 C CA . ASP A 1 90 ? -11.866 18.989 1.034 1.00 88.88 90 ASP A CA 1
ATOM 701 C C . ASP A 1 90 ? -10.785 20.087 1.106 1.00 88.88 90 ASP A C 1
ATOM 703 O O . ASP A 1 90 ? -10.968 21.114 1.761 1.00 88.88 90 ASP A O 1
ATOM 707 N N . GLY A 1 91 ? -9.623 19.879 0.475 1.00 85.06 91 GLY A N 1
ATOM 708 C CA . GLY A 1 91 ? -8.493 20.815 0.515 1.00 85.06 91 GLY A CA 1
ATOM 709 C C . GLY A 1 91 ? -7.754 20.841 1.858 1.00 85.06 91 GLY A C 1
ATOM 710 O O . GLY A 1 91 ? -6.856 21.660 2.054 1.00 85.06 91 GLY A O 1
ATOM 711 N N . VAL A 1 92 ? -8.107 19.937 2.777 1.00 88.44 92 VAL A N 1
ATOM 712 C CA . VAL A 1 92 ? -7.390 19.712 4.033 1.00 88.44 92 VAL A CA 1
ATOM 713 C C . VAL A 1 92 ? -6.244 18.740 3.784 1.00 88.44 92 VAL A C 1
ATOM 715 O O . VAL A 1 92 ? -6.406 17.718 3.123 1.00 88.44 92 VAL A O 1
ATOM 718 N N . GLU A 1 93 ? -5.068 19.041 4.333 1.00 86.12 93 GLU A N 1
ATOM 719 C CA . GLU A 1 93 ? -3.886 18.202 4.148 1.00 86.12 93 GLU A CA 1
ATOM 720 C C . GLU A 1 93 ? -4.138 16.755 4.616 1.00 86.12 93 GLU A C 1
ATOM 722 O O . GLU A 1 93 ? -4.504 16.494 5.770 1.00 86.12 93 GLU A O 1
ATOM 727 N N . ALA A 1 94 ? -3.916 15.795 3.715 1.00 90.94 94 ALA A N 1
ATOM 728 C CA . ALA A 1 94 ? -4.082 14.381 4.010 1.00 90.94 94 ALA A CA 1
ATOM 729 C C . ALA A 1 94 ? -3.025 13.898 5.025 1.00 90.94 94 ALA A C 1
ATOM 731 O O . ALA A 1 94 ? -1.830 14.166 4.860 1.00 90.94 94 ALA A O 1
ATOM 732 N N . PRO A 1 95 ? -3.404 13.122 6.060 1.00 93.00 95 PRO A N 1
ATOM 733 C CA . PRO A 1 95 ? -2.433 12.544 6.973 1.00 93.00 95 PRO A CA 1
ATOM 734 C C . PRO A 1 95 ? -1.553 11.537 6.231 1.00 93.00 95 PRO A C 1
ATOM 736 O O . PRO A 1 95 ? -2.043 10.674 5.507 1.00 93.00 95 PRO A O 1
ATOM 739 N N . ARG A 1 96 ? -0.243 11.574 6.476 1.00 94.19 96 ARG A N 1
ATOM 740 C CA . ARG A 1 96 ? 0.655 10.500 6.049 1.00 94.19 96 ARG A CA 1
ATOM 741 C C . ARG A 1 96 ? 0.752 9.430 7.134 1.00 94.19 96 ARG A C 1
ATOM 743 O O . ARG A 1 96 ? 0.829 9.748 8.323 1.00 94.19 96 ARG A O 1
ATOM 750 N N . CYS A 1 97 ? 0.798 8.167 6.717 1.00 96.69 97 CYS A N 1
ATOM 751 C CA . CYS A 1 97 ? 1.066 7.028 7.591 1.00 96.69 97 CYS A CA 1
ATOM 752 C C . CYS A 1 97 ? 2.350 6.295 7.190 1.00 96.69 97 CYS A C 1
ATOM 754 O O . CYS A 1 97 ? 2.719 6.262 6.018 1.00 96.69 97 CYS A O 1
ATOM 756 N N . VAL A 1 98 ? 2.986 5.667 8.171 1.00 96.56 98 VAL A N 1
ATOM 757 C CA . VAL A 1 98 ? 4.043 4.664 8.007 1.00 96.56 98 VAL A CA 1
ATOM 758 C C . VAL A 1 98 ? 3.558 3.332 8.560 1.00 96.56 98 VAL A C 1
ATOM 760 O O . VAL A 1 98 ? 2.680 3.293 9.423 1.00 96.56 98 VAL A O 1
ATOM 763 N N . THR A 1 99 ? 4.114 2.239 8.062 1.00 97.88 99 THR A N 1
ATOM 764 C CA . THR A 1 99 ? 3.758 0.894 8.513 1.00 97.88 99 THR A CA 1
ATOM 765 C C . THR A 1 99 ? 4.499 0.570 9.805 1.00 97.88 99 THR A C 1
ATOM 767 O O . THR A 1 99 ? 5.722 0.667 9.860 1.00 97.88 99 THR A O 1
ATOM 770 N N . ALA A 1 100 ? 3.767 0.199 10.854 1.00 98.00 100 ALA A N 1
ATOM 771 C CA . ALA A 1 100 ? 4.337 -0.266 12.119 1.00 98.00 100 ALA A CA 1
ATOM 772 C C . ALA A 1 100 ? 4.537 -1.786 12.133 1.00 98.00 100 ALA A C 1
ATOM 774 O O . ALA A 1 100 ? 5.522 -2.278 12.678 1.00 98.00 100 ALA A O 1
ATOM 775 N N . SER A 1 101 ? 3.619 -2.529 11.520 1.00 98.50 101 SER A N 1
ATOM 776 C CA . SER A 1 101 ? 3.753 -3.965 11.297 1.00 98.50 101 SER A CA 1
ATOM 777 C C . SER A 1 101 ? 3.017 -4.375 10.029 1.00 98.50 101 SER A C 1
ATOM 779 O O . SER A 1 101 ? 2.035 -3.746 9.631 1.00 98.50 101 SER A O 1
ATOM 781 N N . LEU A 1 102 ? 3.511 -5.438 9.401 1.00 98.81 102 LEU A N 1
ATOM 782 C CA . LEU A 1 102 ? 2.885 -6.058 8.246 1.00 98.81 102 LEU A CA 1
ATOM 783 C C . LEU A 1 102 ? 3.129 -7.563 8.307 1.00 98.81 102 LEU A C 1
ATOM 785 O O . LEU A 1 102 ? 4.274 -8.015 8.268 1.00 98.81 102 LEU A O 1
ATOM 789 N N . LYS A 1 103 ? 2.049 -8.333 8.392 1.00 98.81 103 LYS A N 1
ATOM 790 C CA . LYS A 1 103 ? 2.070 -9.779 8.184 1.00 98.81 103 LYS A CA 1
ATOM 791 C C . LYS A 1 103 ? 1.514 -10.066 6.796 1.00 98.81 103 LYS A C 1
ATOM 793 O O . LYS A 1 103 ? 0.460 -9.541 6.453 1.00 98.81 103 LYS A O 1
ATOM 798 N N . VAL A 1 104 ? 2.203 -10.902 6.020 1.00 98.81 104 VAL A N 1
ATOM 799 C CA . VAL A 1 104 ? 1.798 -11.282 4.660 1.00 98.81 104 VAL A CA 1
ATOM 800 C C . VAL A 1 104 ? 1.820 -12.801 4.532 1.00 98.81 104 VAL A C 1
ATOM 802 O O . VAL A 1 104 ? 2.866 -13.423 4.694 1.00 98.81 104 VAL A O 1
ATOM 805 N N . ASP A 1 105 ? 0.668 -13.379 4.213 1.00 98.81 105 ASP A N 1
ATOM 806 C CA . ASP A 1 105 ? 0.489 -14.796 3.926 1.00 98.81 105 ASP A CA 1
ATOM 807 C C . ASP A 1 105 ? 0.297 -14.972 2.406 1.00 98.81 105 ASP A C 1
ATOM 809 O O . ASP A 1 105 ? -0.699 -14.526 1.825 1.00 98.81 105 ASP A O 1
ATOM 813 N N . PHE A 1 106 ? 1.262 -15.618 1.747 1.00 98.62 106 PHE A N 1
ATOM 814 C CA . PHE A 1 106 ? 1.209 -15.939 0.317 1.00 98.62 106 PHE A CA 1
ATOM 815 C C . PHE A 1 106 ? 0.462 -17.256 0.112 1.00 98.62 106 PHE A C 1
ATOM 817 O O . PHE A 1 106 ? 0.967 -18.323 0.453 1.00 98.62 106 PHE A O 1
ATOM 824 N N . LEU A 1 107 ? -0.753 -17.185 -0.430 1.00 98.38 107 LEU A N 1
ATOM 825 C CA . LEU A 1 107 ? -1.655 -18.333 -0.528 1.00 98.38 107 LEU A CA 1
ATOM 826 C C . LEU A 1 107 ? -1.449 -19.127 -1.817 1.00 98.38 107 LEU A C 1
ATOM 828 O O . LEU A 1 107 ? -1.630 -20.344 -1.833 1.00 98.38 107 LEU A O 1
ATOM 832 N N . LYS A 1 108 ? -1.130 -18.431 -2.912 1.00 97.25 108 LYS A N 1
ATOM 833 C CA . LYS A 1 108 ? -0.997 -19.009 -4.252 1.00 97.25 108 LYS A CA 1
ATOM 834 C C . LYS A 1 108 ? 0.100 -18.296 -5.044 1.00 97.25 108 LYS A C 1
ATOM 836 O O . LYS A 1 108 ? 0.326 -17.108 -4.814 1.00 97.25 108 LYS A O 1
ATOM 841 N N . PRO A 1 109 ? 0.739 -18.975 -6.011 1.00 96.38 109 PRO A N 1
ATOM 842 C CA . PRO A 1 109 ? 1.545 -18.303 -7.022 1.00 96.38 109 PRO A CA 1
ATOM 843 C C . PRO A 1 109 ? 0.706 -17.269 -7.782 1.00 96.38 109 PRO A C 1
ATOM 845 O O . PRO A 1 109 ? -0.403 -17.575 -8.217 1.00 96.38 109 PRO A O 1
ATOM 848 N N . THR A 1 110 ? 1.238 -16.061 -7.952 1.00 97.69 110 THR A N 1
ATOM 849 C CA . THR A 1 110 ? 0.520 -14.965 -8.614 1.00 97.69 110 THR A CA 1
ATOM 850 C C . THR A 1 110 ? 0.910 -14.888 -10.088 1.00 97.69 110 THR A C 1
ATOM 852 O O . THR A 1 110 ? 2.087 -14.633 -10.362 1.00 97.69 110 THR A O 1
ATOM 855 N N . PRO A 1 111 ? -0.032 -15.076 -11.032 1.00 95.38 111 PRO A N 1
ATOM 856 C CA . PRO A 1 111 ? 0.247 -14.955 -12.459 1.00 95.38 111 PRO A CA 1
ATOM 857 C C . PRO A 1 111 ? 0.803 -13.572 -12.819 1.00 95.38 111 PRO A C 1
ATOM 859 O O . PRO A 1 111 ? 0.385 -12.554 -12.267 1.00 95.38 111 PRO A O 1
ATOM 862 N N . ALA A 1 112 ? 1.756 -13.530 -13.744 1.00 94.00 112 ALA A N 1
ATOM 863 C CA . ALA A 1 112 ? 2.203 -12.292 -14.375 1.00 94.00 112 ALA A CA 1
ATOM 864 C C . ALA A 1 112 ? 1.183 -11.801 -15.419 1.00 94.00 112 ALA A C 1
ATOM 866 O O . ALA A 1 112 ? 0.300 -12.545 -15.839 1.00 94.00 112 ALA A O 1
ATOM 867 N N . PHE A 1 113 ? 1.336 -10.549 -15.863 1.00 91.56 113 PHE A N 1
ATOM 868 C CA . PHE A 1 113 ? 0.512 -9.928 -16.914 1.00 91.56 113 PHE A CA 1
ATOM 869 C C . PHE A 1 113 ? -0.993 -9.838 -16.605 1.00 91.56 113 PHE A C 1
ATOM 871 O O . PHE A 1 113 ? -1.800 -9.653 -17.514 1.00 91.56 113 PHE A O 1
ATOM 878 N N . THR A 1 114 ? -1.371 -9.923 -15.328 1.00 95.50 114 THR A N 1
ATOM 879 C CA . THR A 1 114 ? -2.738 -9.683 -14.857 1.00 95.50 114 THR A CA 1
ATOM 880 C C . THR A 1 114 ? -2.790 -8.505 -13.891 1.00 95.50 114 THR A C 1
ATOM 882 O O . THR A 1 114 ? -1.800 -8.151 -13.243 1.00 95.50 114 THR A O 1
ATOM 885 N N . TRP A 1 115 ? -3.962 -7.880 -13.801 1.00 97.75 115 TRP A N 1
ATOM 886 C CA . TRP A 1 115 ? -4.212 -6.832 -12.824 1.00 97.75 115 TRP A CA 1
ATOM 887 C C . TRP A 1 115 ? -4.265 -7.426 -11.421 1.00 97.75 115 TRP A C 1
ATOM 889 O O . TRP A 1 115 ? -5.036 -8.342 -11.141 1.00 97.75 115 TRP A O 1
ATOM 899 N N . LEU A 1 116 ? -3.484 -6.835 -10.525 1.00 98.56 116 LEU A N 1
ATOM 900 C CA . LEU A 1 116 ? -3.607 -7.048 -9.096 1.00 98.56 116 LEU A CA 1
ATOM 901 C C . LEU A 1 116 ? -4.643 -6.077 -8.541 1.00 98.56 116 LEU A C 1
ATOM 903 O O . LEU A 1 116 ? -4.585 -4.878 -8.826 1.00 98.56 116 LEU A O 1
ATOM 907 N N . GLU A 1 117 ? -5.551 -6.577 -7.712 1.00 98.69 117 GLU A N 1
ATOM 908 C CA . GLU A 1 117 ? -6.483 -5.755 -6.945 1.00 98.69 117 GLU A CA 1
ATOM 909 C C . GLU A 1 117 ? -6.304 -6.037 -5.453 1.00 98.69 117 GLU A C 1
ATOM 911 O O . GLU A 1 117 ? -6.644 -7.111 -4.968 1.00 98.69 117 GLU A O 1
ATOM 916 N N . ALA A 1 118 ? -5.746 -5.074 -4.721 1.00 98.81 118 ALA A N 1
ATOM 917 C CA . ALA A 1 118 ? -5.700 -5.100 -3.267 1.00 98.81 118 ALA A CA 1
ATOM 918 C C . ALA A 1 118 ? -6.973 -4.455 -2.716 1.00 98.81 118 ALA A C 1
ATOM 920 O O . ALA A 1 118 ? -7.242 -3.289 -3.017 1.00 98.81 118 ALA A O 1
ATOM 921 N N . ARG A 1 119 ? -7.731 -5.207 -1.918 1.00 98.81 119 ARG A N 1
ATOM 922 C CA . ARG A 1 119 ? -8.920 -4.744 -1.200 1.00 98.81 119 ARG A CA 1
ATOM 923 C C . ARG A 1 119 ? -8.677 -4.776 0.297 1.00 98.81 119 ARG A C 1
ATOM 925 O O . ARG A 1 119 ? -8.351 -5.830 0.840 1.00 98.81 119 ARG A O 1
ATOM 932 N N . GLY A 1 120 ? -8.839 -3.630 0.944 1.00 98.62 120 GLY A N 1
ATOM 933 C CA . GLY A 1 120 ? -8.565 -3.439 2.362 1.00 98.62 120 GLY A CA 1
ATOM 934 C C . GLY A 1 120 ? -9.823 -3.101 3.146 1.00 98.62 120 GLY A C 1
ATOM 935 O O . GLY A 1 120 ? -10.533 -2.156 2.800 1.00 98.62 120 GLY A O 1
ATOM 936 N N . ARG A 1 121 ? -10.056 -3.816 4.247 1.00 98.69 121 ARG A N 1
ATOM 937 C CA . ARG A 1 121 ? -11.059 -3.483 5.265 1.00 98.69 121 ARG A CA 1
ATOM 938 C C . ARG A 1 121 ? -10.392 -2.843 6.467 1.00 98.69 121 ARG A C 1
ATOM 940 O O . ARG A 1 121 ? -9.399 -3.360 6.982 1.00 98.69 121 ARG A O 1
ATOM 947 N N . ILE A 1 122 ? -10.966 -1.740 6.933 1.00 98.62 122 ILE A N 1
ATOM 948 C CA . ILE A 1 122 ? -10.535 -1.092 8.170 1.00 98.62 122 ILE A CA 1
ATOM 949 C C . ILE A 1 122 ? -11.075 -1.896 9.354 1.00 98.62 122 ILE A C 1
ATOM 951 O O . ILE A 1 122 ? -12.284 -2.002 9.533 1.00 98.62 122 ILE A O 1
ATOM 955 N N . VAL A 1 123 ? -10.173 -2.477 10.143 1.00 98.50 123 VAL A N 1
ATOM 956 C CA . VAL A 1 123 ? -10.512 -3.323 11.299 1.00 98.50 123 VAL A CA 1
ATOM 957 C C . VAL A 1 123 ? -10.606 -2.495 12.579 1.00 98.50 123 VAL A C 1
ATOM 959 O O . VAL A 1 123 ? -11.506 -2.695 13.387 1.00 98.50 123 VAL A O 1
ATOM 962 N N . GLU A 1 124 ? -9.690 -1.545 12.763 1.00 98.19 124 GLU A N 1
ATOM 963 C CA . GLU A 1 124 ? -9.645 -0.670 13.936 1.00 98.19 124 GLU A CA 1
ATOM 964 C C . GLU A 1 124 ? -9.164 0.718 13.511 1.00 98.19 124 GLU A C 1
ATOM 966 O O . GLU A 1 124 ? -8.185 0.832 12.771 1.00 98.19 124 GLU A O 1
ATOM 971 N N . VAL A 1 125 ? -9.808 1.769 14.025 1.00 97.94 125 VAL A N 1
ATOM 972 C CA . VAL A 1 125 ? -9.330 3.153 13.925 1.00 97.94 125 VAL A CA 1
ATOM 973 C C . VAL A 1 125 ? -9.094 3.684 15.333 1.00 97.94 125 VAL A C 1
ATOM 975 O O . VAL A 1 125 ? -10.031 3.880 16.101 1.00 97.94 125 VAL A O 1
ATOM 978 N N . GLY A 1 126 ? -7.831 3.919 15.674 1.00 95.50 126 GLY A N 1
ATOM 979 C CA . GLY A 1 126 ? -7.433 4.630 16.884 1.00 95.50 126 GLY A CA 1
ATOM 980 C C . GLY A 1 126 ? -7.022 6.072 16.581 1.00 95.50 126 GLY A C 1
ATOM 981 O O . GLY A 1 126 ? -6.975 6.501 15.433 1.00 95.50 126 GLY A O 1
ATOM 982 N N . ALA A 1 127 ? -6.617 6.816 17.614 1.00 91.31 127 ALA A N 1
ATOM 983 C CA . ALA A 1 127 ? -6.204 8.219 17.459 1.00 91.31 127 ALA A CA 1
ATOM 984 C C . ALA A 1 127 ? -4.989 8.415 16.525 1.00 91.31 127 ALA A C 1
ATOM 986 O O . ALA A 1 127 ? -4.834 9.456 15.890 1.00 91.31 127 ALA A O 1
ATOM 987 N N . ARG A 1 1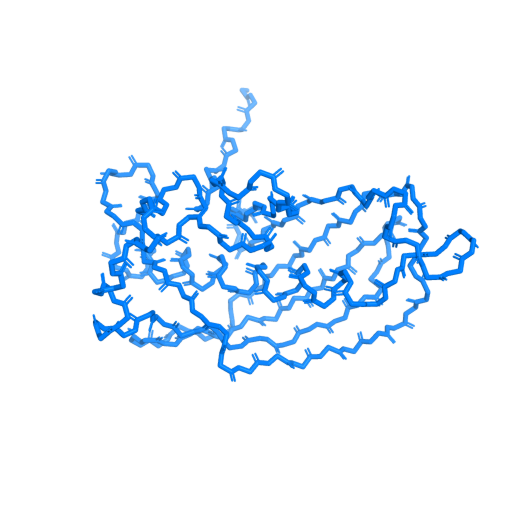28 ? -4.089 7.424 16.474 1.00 91.50 128 ARG A N 1
ATOM 988 C CA . ARG A 1 128 ? -2.837 7.479 15.698 1.00 91.50 128 ARG A CA 1
ATOM 989 C C . ARG A 1 128 ? -2.542 6.229 14.879 1.00 91.50 128 ARG A C 1
ATOM 991 O O . ARG A 1 128 ? -1.592 6.258 14.103 1.00 91.50 128 ARG A O 1
ATOM 998 N N . LYS A 1 129 ? -3.286 5.145 15.086 1.00 96.38 129 LYS A N 1
ATOM 999 C CA . LYS A 1 129 ? -3.053 3.849 14.445 1.00 96.38 129 LYS A CA 1
ATOM 1000 C C . LYS A 1 129 ? -4.319 3.385 13.740 1.00 96.38 129 LYS A C 1
ATOM 1002 O O . LYS A 1 129 ? -5.414 3.665 14.220 1.00 96.38 129 LYS A O 1
ATOM 1007 N N . VAL A 1 130 ? -4.154 2.650 12.654 1.00 98.56 130 VAL A N 1
ATOM 1008 C CA . VAL A 1 130 ? -5.231 1.989 11.922 1.00 98.56 130 VAL A CA 1
ATOM 1009 C C . VAL A 1 130 ? -4.789 0.569 11.611 1.00 98.56 130 VAL A C 1
ATOM 1011 O O . VAL A 1 130 ? -3.676 0.368 11.127 1.00 98.56 130 VAL A O 1
ATOM 1014 N N . VAL A 1 131 ? -5.649 -0.404 11.893 1.00 98.81 131 VAL A N 1
ATOM 1015 C CA . VAL A 1 131 ? -5.429 -1.809 11.527 1.00 98.81 131 VAL A CA 1
ATOM 1016 C C . VAL A 1 131 ? -6.225 -2.102 10.261 1.00 98.81 131 VAL A C 1
ATOM 1018 O O . VAL A 1 131 ? -7.415 -1.789 10.192 1.00 98.81 131 VAL A O 1
ATOM 1021 N N . VAL A 1 132 ? -5.569 -2.683 9.260 1.00 98.88 132 VAL A N 1
ATOM 1022 C CA . VAL A 1 132 ? -6.140 -2.951 7.937 1.00 98.88 132 VAL A CA 1
ATOM 1023 C C . VAL A 1 132 ? -5.935 -4.419 7.585 1.00 98.88 132 VAL A C 1
ATOM 1025 O O . VAL A 1 132 ? -4.805 -4.906 7.549 1.00 98.88 132 VAL A O 1
ATOM 1028 N N . ALA A 1 133 ? -7.027 -5.117 7.283 1.00 98.88 133 ALA A N 1
ATOM 1029 C CA . ALA A 1 133 ? -6.990 -6.457 6.706 1.00 98.88 133 ALA A CA 1
ATOM 1030 C C . ALA A 1 133 ? -7.102 -6.341 5.184 1.00 98.88 133 ALA A C 1
ATOM 1032 O O . ALA A 1 133 ? -8.066 -5.762 4.688 1.00 98.88 133 ALA A O 1
ATOM 1033 N N . THR A 1 134 ? -6.132 -6.879 4.449 1.00 98.88 134 THR A N 1
ATOM 1034 C CA . THR A 1 134 ? -6.029 -6.747 2.991 1.00 98.88 134 THR A CA 1
ATOM 1035 C C . THR A 1 134 ? -6.045 -8.111 2.309 1.00 98.88 134 THR A C 1
ATOM 1037 O O . THR A 1 134 ? -5.328 -9.027 2.709 1.00 98.88 134 THR A O 1
ATOM 1040 N N . GLU A 1 135 ? -6.813 -8.233 1.232 1.00 98.88 135 GLU A N 1
ATOM 1041 C CA . GLU A 1 135 ? -6.739 -9.349 0.288 1.00 98.88 135 GLU A CA 1
ATOM 1042 C C . GLU A 1 135 ? -6.241 -8.834 -1.061 1.00 98.88 135 GLU A C 1
ATOM 1044 O O . GLU A 1 135 ? -6.767 -7.851 -1.580 1.00 98.88 135 GLU A O 1
ATOM 1049 N N . ILE A 1 136 ? -5.230 -9.490 -1.638 1.00 98.81 136 ILE A N 1
ATOM 1050 C CA . ILE A 1 136 ? -4.785 -9.211 -3.008 1.00 98.81 136 ILE A CA 1
ATOM 1051 C C . ILE A 1 136 ? -5.334 -10.295 -3.919 1.00 98.81 136 ILE A C 1
ATOM 1053 O O . ILE A 1 136 ? -5.104 -11.490 -3.704 1.00 98.81 136 ILE A O 1
ATOM 1057 N N . TRP A 1 137 ? -6.033 -9.843 -4.950 1.00 98.69 137 TRP A N 1
ATOM 1058 C CA . TRP A 1 137 ? -6.670 -10.657 -5.963 1.00 98.69 137 TRP A CA 1
ATOM 1059 C C . TRP A 1 137 ? -5.889 -10.600 -7.272 1.00 98.69 137 TRP A C 1
ATOM 1061 O O . TRP A 1 137 ? -5.406 -9.539 -7.668 1.00 98.69 137 TRP A O 1
ATOM 1071 N N . ALA A 1 138 ? -5.807 -11.740 -7.948 1.00 98.06 138 ALA A N 1
ATOM 1072 C CA . ALA A 1 138 ? -5.334 -11.879 -9.320 1.00 98.06 138 ALA A CA 1
ATOM 1073 C C . ALA A 1 138 ? -6.246 -12.887 -10.033 1.00 98.06 138 ALA A C 1
ATOM 1075 O O . ALA A 1 138 ? -6.577 -13.921 -9.451 1.00 98.06 138 ALA A O 1
ATOM 1076 N N . ASP A 1 139 ? -6.707 -12.566 -11.245 1.00 94.62 139 ASP A N 1
ATOM 1077 C CA . ASP A 1 139 ? -7.632 -13.403 -12.036 1.00 94.62 139 ASP A CA 1
ATOM 1078 C C . ASP A 1 139 ? -8.847 -13.928 -11.242 1.00 94.62 139 ASP A C 1
ATOM 1080 O O . ASP A 1 139 ? -9.242 -15.090 -11.334 1.00 94.62 139 ASP A O 1
ATOM 1084 N N . GLY A 1 140 ? -9.439 -13.064 -10.411 1.00 95.00 140 GLY A N 1
ATOM 1085 C CA . GLY A 1 140 ? -10.623 -13.407 -9.617 1.00 95.00 140 GLY A CA 1
ATOM 1086 C C . GLY A 1 140 ? -10.356 -14.350 -8.438 1.00 95.00 140 GLY A C 1
ATOM 1087 O O . GLY A 1 140 ? -11.303 -14.881 -7.862 1.00 95.00 140 GLY A O 1
ATOM 1088 N N . GLN A 1 141 ? -9.095 -14.556 -8.044 1.00 97.75 141 GLN A N 1
ATOM 1089 C CA . GLN A 1 141 ? -8.727 -15.366 -6.883 1.00 97.75 141 GLN A CA 1
ATOM 1090 C C . GLN A 1 141 ? -7.875 -14.586 -5.882 1.00 97.75 141 GLN A C 1
ATOM 1092 O O . GLN A 1 141 ? -6.953 -13.874 -6.272 1.00 97.75 141 GLN A O 1
ATOM 1097 N N . VAL A 1 142 ? -8.111 -14.797 -4.582 1.00 98.62 142 VAL A N 1
ATOM 1098 C CA . VAL A 1 142 ? -7.203 -14.313 -3.530 1.00 98.62 142 VAL A CA 1
ATOM 1099 C C . VAL A 1 142 ? -5.885 -15.084 -3.610 1.00 98.62 142 VAL A C 1
ATOM 1101 O O . VAL A 1 142 ? -5.863 -16.310 -3.451 1.00 98.62 142 VAL A O 1
ATOM 1104 N N . VAL A 1 143 ? -4.793 -14.358 -3.838 1.00 98.62 143 VAL A N 1
ATOM 1105 C CA . VAL A 1 143 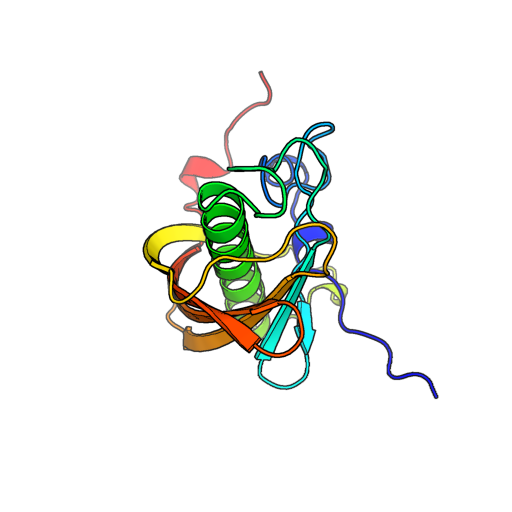? -3.426 -14.899 -3.907 1.00 98.62 143 VAL A CA 1
ATOM 1106 C C . VAL A 1 143 ? -2.595 -14.538 -2.677 1.00 98.62 143 VAL A C 1
ATOM 1108 O O . VAL A 1 143 ? -1.697 -15.292 -2.306 1.00 98.62 143 VAL A O 1
ATOM 1111 N N . VAL A 1 144 ? -2.920 -13.431 -2.003 1.00 98.81 144 VAL A N 1
ATOM 1112 C CA . VAL A 1 144 ? -2.244 -12.972 -0.781 1.00 98.81 144 VAL A CA 1
ATOM 1113 C C . VAL A 1 144 ? -3.265 -12.448 0.221 1.00 98.81 144 VAL A C 1
ATOM 1115 O O . VAL A 1 144 ? -4.219 -11.764 -0.154 1.00 98.81 144 VAL A O 1
ATOM 1118 N N . ARG A 1 145 ? -3.026 -12.730 1.502 1.00 98.88 145 ARG A N 1
ATOM 1119 C CA . ARG A 1 145 ? -3.665 -12.054 2.636 1.00 98.88 145 ARG A CA 1
ATOM 1120 C C . ARG A 1 145 ? -2.629 -11.269 3.412 1.00 98.88 145 ARG A C 1
ATOM 1122 O O . ARG A 1 145 ? -1.513 -11.743 3.596 1.00 98.88 145 ARG A O 1
ATOM 1129 N N . ALA A 1 146 ? -2.997 -10.086 3.877 1.00 98.81 146 ALA A N 1
ATOM 1130 C CA . ALA A 1 146 ? -2.142 -9.286 4.728 1.00 98.81 146 ALA A CA 1
ATOM 1131 C C . ALA A 1 146 ? -2.924 -8.648 5.874 1.00 98.81 146 ALA A C 1
ATOM 1133 O O . ALA A 1 146 ? -4.086 -8.276 5.724 1.00 98.81 146 ALA A O 1
ATOM 1134 N N . GLU A 1 147 ? -2.255 -8.495 7.007 1.00 98.81 147 GLU A N 1
ATOM 1135 C CA . GLU A 1 147 ? -2.715 -7.685 8.129 1.00 98.81 147 GLU A CA 1
ATOM 1136 C C . GLU A 1 147 ? -1.644 -6.635 8.404 1.00 98.81 147 GLU A C 1
ATOM 1138 O O . GLU A 1 147 ? -0.487 -6.964 8.683 1.00 98.81 147 GLU A O 1
ATOM 1143 N N . GLY A 1 148 ? -2.021 -5.371 8.254 1.00 98.69 148 GLY A N 1
ATOM 1144 C CA . GLY A 1 148 ? -1.113 -4.244 8.354 1.00 98.69 148 GLY A CA 1
ATOM 1145 C C . GLY A 1 148 ? -1.570 -3.240 9.401 1.00 98.69 148 GLY A C 1
ATOM 1146 O O . GLY A 1 148 ? -2.761 -2.959 9.537 1.00 98.69 148 GLY A O 1
ATOM 1147 N N . VAL A 1 149 ? -0.613 -2.665 10.125 1.00 98.75 149 VAL A N 1
ATOM 1148 C CA . VAL A 1 149 ? -0.857 -1.575 11.073 1.00 98.75 149 VAL A CA 1
ATOM 1149 C C . VAL A 1 149 ? -0.213 -0.307 10.534 1.00 98.75 149 VAL A C 1
ATOM 1151 O O . VAL A 1 149 ? 1.010 -0.177 10.509 1.00 98.75 149 VAL A O 1
ATOM 1154 N N . ALA A 1 150 ? -1.040 0.647 10.121 1.00 98.50 150 ALA A N 1
ATOM 1155 C CA . ALA A 1 150 ? -0.615 1.980 9.722 1.00 98.50 150 ALA A CA 1
ATOM 1156 C C . ALA A 1 150 ? -0.594 2.909 10.938 1.00 98.50 150 ALA A C 1
ATOM 1158 O O . ALA A 1 150 ? -1.539 2.941 11.722 1.00 98.50 150 ALA A O 1
ATOM 1159 N N . VAL A 1 151 ? 0.460 3.704 11.086 1.00 97.56 151 VAL A N 1
ATOM 1160 C CA . VAL A 1 151 ? 0.588 4.710 12.143 1.00 97.56 151 VAL A CA 1
ATOM 1161 C C . VAL A 1 151 ? 0.839 6.071 11.516 1.00 97.56 151 VAL A C 1
ATOM 1163 O O . VAL A 1 151 ? 1.686 6.208 10.634 1.00 97.56 151 VAL A O 1
ATOM 1166 N N . ARG A 1 152 ? 0.118 7.094 11.981 1.00 95.38 152 ARG A N 1
ATOM 1167 C CA . ARG A 1 152 ? 0.307 8.480 11.538 1.00 95.38 152 ARG A CA 1
ATOM 1168 C C . ARG A 1 152 ? 1.757 8.906 11.763 1.00 95.38 152 ARG A C 1
ATOM 1170 O O . ARG A 1 152 ? 2.290 8.715 12.859 1.00 95.38 152 ARG A O 1
ATOM 1177 N N . VAL A 1 153 ? 2.365 9.504 10.738 1.00 90.19 153 VAL A N 1
ATOM 1178 C CA . VAL A 1 153 ? 3.739 10.017 10.791 1.00 90.19 153 VAL A CA 1
ATOM 1179 C C . VAL A 1 153 ? 3.886 10.970 11.989 1.00 90.19 153 VAL A C 1
ATOM 1181 O O . VAL A 1 153 ? 3.102 11.920 12.096 1.00 90.19 153 VAL A O 1
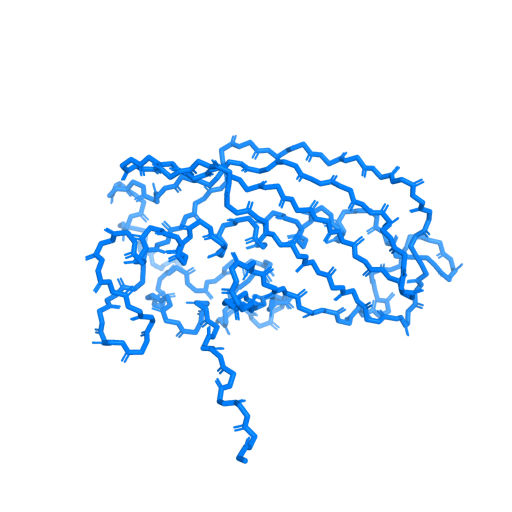ATOM 1184 N N . PRO A 1 154 ? 4.851 10.730 12.899 1.00 78.56 154 PRO A N 1
ATOM 1185 C CA . PRO A 1 154 ? 5.135 11.636 14.006 1.00 78.56 154 PRO A CA 1
ATOM 1186 C C . PRO A 1 154 ? 5.640 12.992 13.509 1.00 78.56 154 PRO A C 1
ATOM 1188 O O . PRO A 1 154 ? 6.319 13.067 12.486 1.00 78.56 154 PRO A O 1
ATOM 1191 N N . ASP A 1 155 ? 5.406 14.056 14.279 1.00 71.44 155 ASP A N 1
ATOM 1192 C CA . ASP A 1 155 ? 5.841 15.409 13.901 1.00 71.44 155 ASP A CA 1
ATOM 1193 C C . ASP A 1 155 ? 7.359 15.519 13.674 1.00 71.44 155 ASP A C 1
ATOM 1195 O O . ASP A 1 155 ? 7.797 16.261 12.801 1.00 71.44 155 ASP A O 1
ATOM 1199 N N . ALA A 1 156 ? 8.162 14.700 14.363 1.00 60.53 156 ALA A N 1
ATOM 1200 C CA . ALA A 1 156 ? 9.616 14.640 14.190 1.00 60.53 156 ALA A CA 1
ATOM 1201 C C . ALA A 1 156 ? 10.069 14.271 12.760 1.00 60.53 156 ALA A C 1
ATOM 1203 O O . ALA A 1 156 ? 11.163 14.643 12.348 1.00 60.53 156 ALA A O 1
ATOM 1204 N N . MET A 1 157 ? 9.239 13.563 11.988 1.00 67.88 157 MET A N 1
ATOM 1205 C CA . MET A 1 157 ? 9.537 13.177 10.602 1.00 67.88 157 MET A CA 1
ATOM 1206 C C . MET A 1 157 ? 9.052 14.203 9.564 1.00 67.88 157 MET A C 1
ATOM 1208 O O . MET A 1 157 ? 9.336 14.045 8.381 1.00 67.88 157 MET A O 1
ATOM 1212 N N . LYS A 1 158 ? 8.354 15.271 9.978 1.00 65.12 158 LYS A N 1
ATOM 1213 C CA . LYS A 1 158 ? 7.926 16.363 9.082 1.00 65.12 158 LYS A CA 1
ATOM 1214 C C . LYS A 1 158 ? 9.070 17.306 8.685 1.00 65.12 158 LYS A C 1
ATOM 1216 O O . LYS A 1 158 ? 8.928 18.040 7.715 1.00 65.12 158 LYS A O 1
ATOM 1221 N N . GLY A 1 159 ? 10.194 17.267 9.407 1.00 52.62 159 GLY A N 1
ATOM 1222 C CA . GLY A 1 159 ? 11.335 18.180 9.252 1.00 52.62 159 GLY A CA 1
ATOM 1223 C C . GLY A 1 159 ? 12.492 17.688 8.374 1.00 52.62 159 GLY A C 1
ATOM 1224 O O . GLY A 1 159 ? 13.583 18.245 8.466 1.00 52.62 159 GLY A O 1
ATOM 1225 N N . GLY A 1 160 ? 12.311 16.646 7.558 1.00 50.25 160 GLY A N 1
ATOM 1226 C CA . GLY A 1 160 ? 13.364 16.174 6.655 1.00 50.25 160 GLY A CA 1
ATOM 1227 C C . GLY A 1 160 ? 13.587 17.152 5.502 1.00 50.25 160 GLY A C 1
ATOM 1228 O O . GLY A 1 160 ? 12.863 17.098 4.512 1.00 50.25 160 GLY A O 1
ATOM 1229 N N . SER A 1 161 ? 14.571 18.046 5.642 1.00 40.62 161 SER A N 1
ATOM 1230 C CA . SER A 1 161 ? 15.091 18.865 4.542 1.00 40.62 161 SER A CA 1
ATOM 1231 C C . SER A 1 161 ? 15.434 17.964 3.359 1.00 40.62 161 SER A C 1
ATOM 1233 O O . SER A 1 161 ? 16.118 16.954 3.536 1.00 40.62 161 SER A O 1
ATOM 1235 N N . SER A 1 162 ? 14.980 18.343 2.165 1.00 39.91 162 SER A N 1
ATOM 1236 C CA . SER A 1 162 ? 15.503 17.812 0.908 1.00 39.91 162 SER A CA 1
ATOM 1237 C C . SER A 1 162 ? 17.029 17.920 0.932 1.00 39.91 162 SER A C 1
ATOM 1239 O O . SER A 1 162 ? 17.554 19.025 1.104 1.00 39.91 162 SER A O 1
ATOM 1241 N N . ALA A 1 163 ? 17.706 16.780 0.833 1.00 36.34 163 ALA A N 1
ATOM 1242 C CA . ALA A 1 163 ? 19.110 16.708 0.454 1.00 36.34 163 ALA A CA 1
ATOM 1243 C C . ALA A 1 163 ? 19.204 16.618 -1.071 1.00 36.34 163 ALA A C 1
ATOM 1245 O O . ALA A 1 163 ? 18.311 15.963 -1.661 1.00 36.34 163 ALA A O 1
#

Foldseek 3Di:
DPDPFAFFLLVQADQLQQQDQECRPPPPNHQNWTWGDDDQKIKTKHADDPVQDPDPFFGDVVNVQSNVQVRQQSVLQQLLQVVVVHGSVPSDRTFGWHWPDKDKDFAATATHRWMKMKIWHFPDDDNFKTWIWIFIDTPRDGGMTMIIIIGTDDPVSVPDPDD

pLDDT: mean 92.72, std 12.87, range [36.34, 98.88]

Radius of gyration: 15.43 Å; Cα contacts (8 Å, |Δi|>4): 368; chains: 1; bounding box: 43×40×34 Å

Sequence (163 aa):
MPEEKSPYIQDYYAENFAWCYGCGRLNPHGLHFKTRWDGEETVTRYMPRPEHTAIPGFVYGGLLASLADCHTTGSGALALHKAAGHLPEDGVEAPRCVTASLKVDFLKPTPAFTWLEARGRIVEVGARKVVVATEIWADGQVVVRAEGVAVRVPDAMKGGSSA

Mean predicted aligned error: 4.41 Å

Solvent-accessible surface area (backbone atoms only — not comparable to full-atom values): 9002 Å² total; per-residue (Å²): 127,84,78,80,73,58,68,44,48,45,80,44,39,56,73,94,69,14,53,41,56,43,34,8,76,72,27,93,84,33,70,50,48,45,24,24,59,54,87,87,32,27,40,29,69,46,71,68,56,82,88,47,50,63,51,97,66,25,44,28,66,67,57,56,52,45,49,51,51,42,40,28,17,36,45,27,19,53,51,53,31,45,75,72,74,42,55,69,86,73,76,54,82,44,56,56,38,43,76,77,44,74,50,78,48,80,74,44,90,42,65,47,92,43,58,35,39,37,41,32,40,78,75,44,82,57,99,54,39,22,36,28,43,32,40,32,27,44,90,92,34,76,26,33,42,34,45,24,30,11,28,53,62,55,75,85,71,74,72,71,72,88,127

Nearest PDB structures (foldseek):
  3hm0-assembly1_C  TM=7.212E-01  e=5.656E-06  Bartonella henselae
  2gf6-assembly2_C  TM=7.060E-01  e=1.139E-05  Saccharolobus solfataricus
  2gf6-assembly1_A  TM=6.939E-01  e=1.014E-05  Saccharolobus solfataricus
  7qv0-assembly1_C-2  TM=7.073E-01  e=1.280E-05  Candidatus Scalindua brodae
  7qv0-assembly1_A-2  TM=7.146E-01  e=2.579E-05  Candidatus Scalindua brodae

Secondary structure (DSSP, 8-state):
----PPPPGGGGS-GGGTT-TTT-TT-TTS-----EEETTEEEEEE---GGGEEETTEE-HHHHHHHHHHHHHHHHHHHHHHHTT--GGGSSPPPPEEEEEEEEEE-SPPBSSS-EEEEEEEEEE-SSEEEEEEEEEETTEEEEEEEEEEEEPPGGGTT----